Protein AF-A0AAU9UQ27-F1 (afdb_monomer_lite)

InterPro domains:
  IPR007110 Immunoglobulin-like domain [PS50835] (12-76)
  IPR013783 Immunoglobulin-like fold [G3DSA:2.60.40.10] (10-74)
  IPR036179 Immunoglobulin-like domain superfamily [SSF48726] (11-62)

Organism: Euphydryas editha (NCBI:txid104508)

Foldseek 3Di:
DDDDDDADWDAFPDKDFPPADPPDDDDDDPPDDDDTDIDTHDGVPDDDDWDDDVPDTDDPPVHPPDPPPCPVPDPD

pLDDT: mean 75.47, std 17.14, range [31.8, 92.31]

Sequence (76 aa):
MNNTFIFISAPPEAVEIVNHPHNSKLEVKEGEDVVLECQVKNAKPAAKIVWYRGNQEIKGEKGRLTNDQRALPNVK

Secondary structure (DSSP, 8-state):
---------B--SEEEETTS-TTPPP---TT------EEEES-BSPPPP--EETTEE--TTSS---------S---

Structure (mmCIF, N/CA/C/O backbone):
data_AF-A0AAU9UQ27-F1
#
_entry.id   AF-A0AAU9UQ27-F1
#
loop_
_atom_site.group_PDB
_atom_site.id
_atom_site.type_symbol
_atom_site.label_atom_id
_atom_site.label_alt_id
_atom_site.label_comp_id
_atom_site.label_asym_id
_atom_site.label_entity_id
_atom_site.label_seq_id
_atom_site.pdbx_PDB_ins_code
_atom_site.Cartn_x
_atom_site.Cartn_y
_atom_site.Cartn_z
_atom_site.occupancy
_atom_site.B_iso_or_equiv
_atom_site.auth_seq_id
_atom_site.auth_comp_id
_atom_site.auth_asym_id
_atom_site.auth_atom_id
_atom_site.pdbx_PDB_model_num
ATOM 1 N N . MET A 1 1 ? 13.079 2.393 -40.952 1.00 48.66 1 MET A N 1
ATOM 2 C CA . MET A 1 1 ? 13.907 2.289 -39.732 1.00 48.66 1 MET A CA 1
ATOM 3 C C . MET A 1 1 ? 12.999 1.754 -38.641 1.00 48.66 1 MET A C 1
ATOM 5 O O . MET A 1 1 ? 12.049 2.442 -38.297 1.00 48.66 1 MET A O 1
ATOM 9 N N . ASN A 1 2 ? 13.197 0.508 -38.207 1.00 66.81 2 ASN A N 1
ATOM 10 C CA . ASN A 1 2 ? 12.373 -0.103 -37.162 1.00 66.81 2 ASN A CA 1
ATOM 11 C C . ASN A 1 2 ? 13.079 0.096 -35.823 1.00 66.81 2 ASN A C 1
ATOM 13 O O . ASN A 1 2 ? 14.170 -0.434 -35.625 1.00 66.81 2 ASN A O 1
ATOM 17 N N . ASN A 1 3 ? 12.473 0.877 -34.933 1.00 69.69 3 ASN A N 1
ATOM 18 C CA . ASN A 1 3 ? 12.962 1.031 -33.570 1.00 69.69 3 ASN A CA 1
ATOM 19 C C . ASN A 1 3 ? 12.380 -0.098 -32.709 1.00 69.69 3 ASN A C 1
ATOM 21 O O . ASN A 1 3 ? 11.169 -0.317 -32.717 1.00 69.69 3 ASN A O 1
ATOM 25 N N . THR A 1 4 ? 13.237 -0.784 -31.954 1.00 77.06 4 THR A N 1
ATOM 26 C CA . THR A 1 4 ? 12.850 -1.828 -30.993 1.00 77.06 4 THR A CA 1
ATOM 27 C C . THR A 1 4 ? 13.041 -1.295 -29.575 1.00 77.06 4 THR A C 1
ATOM 29 O O . THR A 1 4 ? 14.123 -0.811 -29.247 1.00 77.06 4 THR A O 1
ATOM 32 N N . PHE A 1 5 ? 12.014 -1.397 -28.728 1.00 83.25 5 PHE A N 1
ATOM 33 C CA . PHE A 1 5 ? 12.060 -0.989 -27.318 1.00 83.25 5 PHE A CA 1
ATOM 34 C C . PHE A 1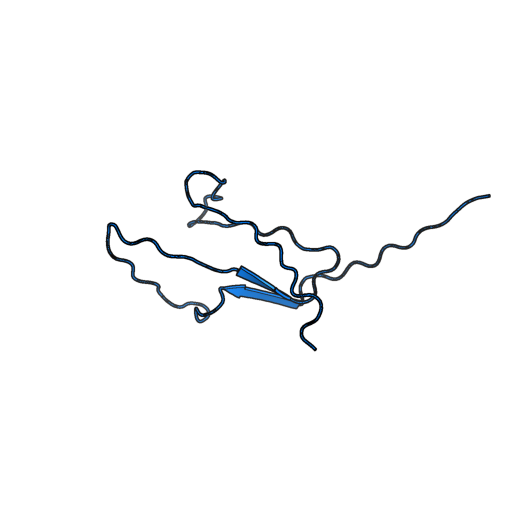 5 ? 12.029 -2.217 -26.399 1.00 83.25 5 PHE A C 1
ATOM 36 O O . PHE A 1 5 ? 11.253 -3.142 -26.633 1.00 83.25 5 PHE A O 1
ATOM 43 N N . ILE A 1 6 ? 12.847 -2.212 -25.341 1.00 82.69 6 ILE A N 1
ATOM 44 C CA . ILE A 1 6 ? 12.841 -3.230 -24.280 1.00 82.69 6 ILE A CA 1
ATOM 45 C C . ILE A 1 6 ? 12.322 -2.580 -22.996 1.00 82.69 6 ILE A C 1
ATOM 47 O O . ILE A 1 6 ? 12.815 -1.527 -22.593 1.00 82.69 6 ILE A O 1
ATOM 51 N N . PHE A 1 7 ? 11.356 -3.221 -22.338 1.00 81.88 7 PHE A N 1
ATOM 52 C CA . PHE A 1 7 ? 10.816 -2.785 -21.051 1.00 81.88 7 PHE A CA 1
ATOM 53 C C . PHE A 1 7 ? 11.300 -3.718 -19.940 1.00 81.88 7 PHE A C 1
ATOM 55 O O . PHE A 1 7 ? 11.125 -4.931 -20.025 1.00 81.88 7 PHE A O 1
ATOM 62 N N . ILE A 1 8 ? 11.902 -3.149 -18.894 1.00 84.25 8 ILE A N 1
ATOM 63 C CA . ILE A 1 8 ? 12.327 -3.892 -17.702 1.00 84.25 8 ILE A CA 1
ATOM 64 C C . ILE A 1 8 ? 11.238 -3.744 -16.639 1.00 84.25 8 ILE A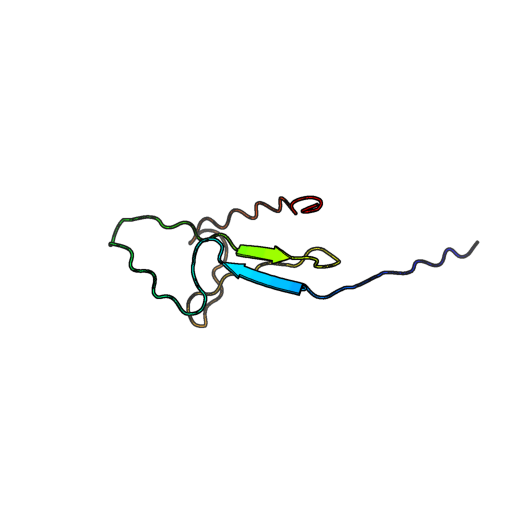 C 1
ATOM 66 O O . ILE A 1 8 ? 10.940 -2.624 -16.220 1.00 84.25 8 ILE A O 1
ATOM 70 N N . SER A 1 9 ? 10.675 -4.867 -16.188 1.00 90.38 9 SER A N 1
ATOM 71 C CA . SER A 1 9 ? 9.719 -4.912 -15.080 1.00 90.38 9 SER A CA 1
ATOM 72 C C . SER A 1 9 ? 10.289 -5.672 -13.885 1.00 90.38 9 SER A C 1
ATOM 74 O O . SER A 1 9 ? 10.792 -6.782 -14.048 1.00 90.38 9 SER A O 1
ATOM 76 N N . ALA A 1 10 ? 10.163 -5.098 -12.693 1.00 87.94 10 ALA A N 1
ATOM 77 C CA . ALA A 1 10 ? 10.499 -5.720 -11.423 1.00 87.94 10 ALA A CA 1
ATOM 78 C C . ALA A 1 10 ? 9.323 -5.556 -10.444 1.00 87.94 10 ALA A C 1
ATOM 80 O O . ALA A 1 10 ? 8.811 -4.437 -10.298 1.00 87.94 10 ALA A O 1
ATOM 81 N N . PRO A 1 11 ? 8.886 -6.638 -9.775 1.00 88.56 11 PRO A N 1
ATOM 82 C CA . PRO A 1 11 ? 7.915 -6.521 -8.698 1.00 88.56 11 PRO A CA 1
ATOM 83 C C . PRO A 1 11 ? 8.493 -5.673 -7.553 1.00 88.56 11 PRO A C 1
ATOM 85 O O . PRO A 1 11 ? 9.714 -5.566 -7.426 1.00 88.56 11 PRO A O 1
ATOM 88 N N . PRO A 1 12 ? 7.637 -5.067 -6.714 1.00 87.44 12 PRO A N 1
ATOM 89 C CA . PRO A 1 12 ? 8.101 -4.432 -5.491 1.00 87.44 12 PRO A CA 1
ATOM 90 C C . PRO A 1 12 ? 8.811 -5.455 -4.605 1.00 87.44 12 PRO A C 1
ATOM 92 O O . PRO A 1 12 ? 8.325 -6.568 -4.416 1.00 87.44 12 PRO A O 1
ATOM 95 N N . GLU A 1 13 ? 9.943 -5.059 -4.041 1.00 89.06 13 GLU A N 1
ATOM 96 C CA . GLU A 1 13 ? 10.699 -5.883 -3.099 1.00 89.06 13 GLU A CA 1
ATOM 97 C C . GLU A 1 13 ? 9.990 -5.969 -1.746 1.00 89.06 13 GLU A C 1
ATOM 99 O O . GLU A 1 13 ? 9.971 -7.018 -1.109 1.00 89.06 13 GLU A O 1
ATOM 104 N N . ALA A 1 14 ? 9.368 -4.868 -1.323 1.00 85.44 14 ALA A N 1
ATOM 105 C CA . ALA A 1 14 ? 8.597 -4.810 -0.093 1.00 85.44 14 ALA A CA 1
ATOM 106 C C . ALA A 1 14 ? 7.474 -3.775 -0.192 1.00 85.44 14 ALA A C 1
ATOM 108 O O . ALA A 1 14 ? 7.600 -2.756 -0.882 1.00 85.44 14 ALA A O 1
ATOM 109 N N . VAL A 1 15 ? 6.391 -4.045 0.534 1.00 86.88 15 VAL A N 1
ATOM 110 C CA . VAL A 1 15 ? 5.259 -3.140 0.746 1.00 86.88 15 VAL A CA 1
ATOM 111 C C . VAL A 1 15 ? 4.973 -3.120 2.238 1.00 86.88 15 VAL A C 1
ATOM 113 O O . VAL A 1 15 ? 4.696 -4.164 2.825 1.00 86.88 15 VAL A O 1
ATOM 116 N N . GLU A 1 16 ? 5.067 -1.948 2.857 1.00 87.81 16 GLU A N 1
ATOM 117 C CA . GLU A 1 16 ? 4.971 -1.809 4.311 1.00 87.81 16 GLU A CA 1
ATOM 118 C C . GLU A 1 16 ? 4.164 -0.564 4.685 1.00 87.81 16 GLU A C 1
ATOM 120 O O . GLU A 1 16 ? 4.189 0.443 3.971 1.00 87.81 16 GLU A O 1
ATOM 125 N N . ILE A 1 17 ? 3.455 -0.630 5.815 1.00 87.06 1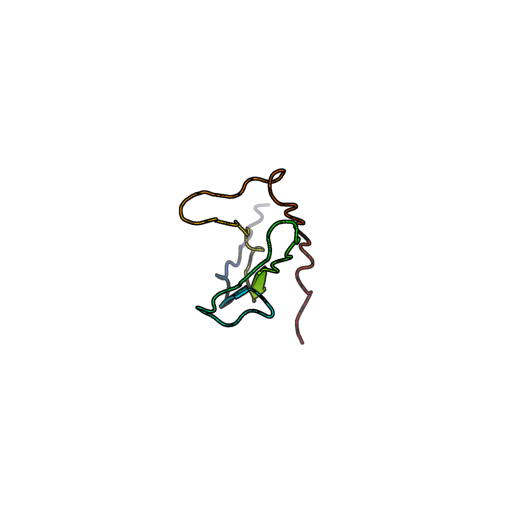7 ILE A N 1
ATOM 126 C CA . ILE A 1 17 ? 2.888 0.559 6.453 1.00 87.06 17 ILE A CA 1
ATOM 127 C C . ILE A 1 17 ? 3.966 1.114 7.384 1.00 87.06 17 ILE A C 1
ATOM 129 O O . ILE A 1 17 ? 4.400 0.440 8.318 1.00 87.06 17 ILE A O 1
ATOM 133 N N . VAL A 1 18 ? 4.441 2.323 7.106 1.00 86.00 18 VAL A N 1
ATOM 134 C CA . VAL A 1 18 ? 5.563 2.923 7.837 1.00 86.00 18 VAL A CA 1
ATOM 135 C C . VAL A 1 18 ? 5.132 3.243 9.267 1.00 86.00 18 VAL A C 1
ATOM 137 O O . VAL A 1 18 ? 3.986 3.611 9.506 1.00 86.00 18 VAL A O 1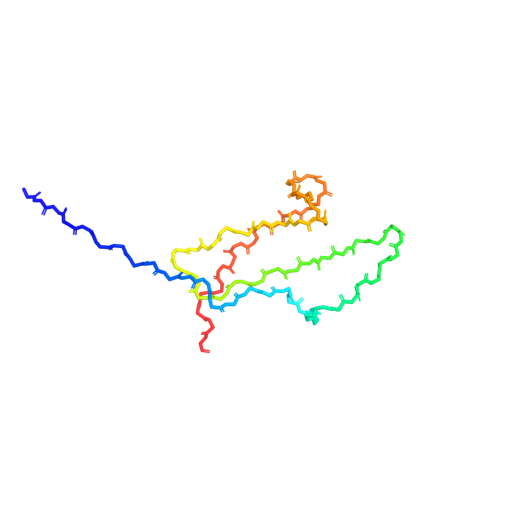
ATOM 140 N N . ASN A 1 19 ? 6.051 3.103 10.225 1.00 81.19 19 ASN A N 1
ATOM 141 C CA . ASN A 1 19 ? 5.824 3.366 11.654 1.00 81.19 19 ASN A CA 1
ATOM 142 C C . ASN A 1 19 ? 4.749 2.488 12.320 1.00 81.19 19 ASN A C 1
ATOM 144 O O . ASN A 1 19 ? 4.382 2.736 13.468 1.00 81.19 19 ASN A O 1
ATOM 148 N N . HIS A 1 20 ? 4.294 1.432 11.645 1.00 80.81 20 HIS A N 1
ATOM 149 C CA . HIS A 1 20 ? 3.361 0.461 12.195 1.00 80.81 20 HIS A CA 1
ATOM 150 C C . HIS A 1 20 ? 3.928 -0.956 12.027 1.00 80.81 20 HIS A C 1
ATOM 152 O O . HIS A 1 20 ? 4.160 -1.392 10.899 1.00 80.81 20 HIS A O 1
ATOM 158 N N . PRO A 1 21 ? 4.174 -1.698 13.124 1.00 81.06 21 PRO A N 1
ATOM 159 C CA . PRO A 1 21 ? 4.653 -3.067 13.023 1.00 81.06 21 PRO A CA 1
ATOM 160 C C . PRO A 1 21 ? 3.651 -3.954 12.280 1.00 81.06 21 PRO A C 1
ATOM 162 O O . PRO A 1 21 ? 2.432 -3.789 12.407 1.00 81.06 21 PRO A O 1
ATOM 165 N N . HIS A 1 22 ? 4.175 -4.937 11.549 1.00 79.25 22 HIS A N 1
ATOM 166 C CA . HIS A 1 22 ? 3.365 -5.956 10.885 1.00 79.25 22 HIS A CA 1
ATOM 167 C C . HIS A 1 22 ? 2.460 -6.660 11.903 1.00 79.25 22 HIS A C 1
ATOM 169 O O . HIS A 1 22 ? 2.907 -7.028 12.989 1.00 79.25 22 HIS A O 1
ATOM 175 N N . ASN A 1 23 ? 1.185 -6.843 11.550 1.00 81.00 23 ASN A N 1
ATOM 176 C CA . ASN A 1 23 ? 0.158 -7.446 12.412 1.00 81.00 23 ASN A CA 1
ATOM 177 C C . ASN A 1 23 ? -0.075 -6.730 13.759 1.00 81.00 23 ASN A C 1
ATOM 179 O O . ASN A 1 23 ? -0.542 -7.351 14.715 1.00 81.00 23 ASN A O 1
ATOM 183 N N . SER A 1 24 ? 0.227 -5.433 13.856 1.00 84.00 24 SER A N 1
ATOM 184 C CA . SER A 1 24 ? -0.097 -4.644 15.049 1.00 84.00 24 SER A CA 1
ATOM 185 C C . SER A 1 24 ? -1.531 -4.105 15.025 1.00 84.00 24 SER A C 1
ATOM 187 O O . SER A 1 24 ? -2.107 -3.834 13.970 1.00 84.00 24 SER A O 1
ATOM 189 N N . LYS A 1 25 ? -2.125 -3.956 16.215 1.00 85.00 25 LYS A N 1
ATOM 190 C CA . LYS A 1 25 ? -3.426 -3.306 16.399 1.00 85.00 25 LYS A CA 1
ATOM 191 C C . LYS A 1 25 ? -3.215 -1.800 16.555 1.00 85.00 25 LYS A C 1
ATOM 193 O O . LYS A 1 25 ? -2.435 -1.377 17.402 1.00 85.00 25 LYS A O 1
ATOM 198 N N . LEU A 1 26 ? -3.946 -1.012 15.773 1.00 85.62 26 LEU A N 1
ATOM 199 C CA . LEU A 1 26 ? -4.017 0.439 15.913 1.00 85.62 26 LEU A CA 1
ATOM 200 C C . LEU A 1 26 ? -5.332 0.813 16.602 1.00 85.62 26 LEU A C 1
ATOM 202 O O . LEU A 1 26 ? -6.409 0.484 16.104 1.00 85.62 26 LEU A O 1
ATOM 206 N N . GLU A 1 27 ? -5.241 1.473 17.753 1.00 88.38 27 GLU A N 1
ATOM 207 C CA . GLU A 1 27 ? -6.393 1.968 18.509 1.00 88.38 27 GLU A CA 1
ATOM 208 C C . GLU A 1 27 ? -6.486 3.483 18.324 1.00 88.38 27 GLU A C 1
ATOM 210 O O . GLU A 1 27 ? -5.530 4.203 18.597 1.00 88.38 27 GLU A O 1
ATOM 215 N N . VAL A 1 28 ? -7.625 3.956 17.822 1.00 87.38 28 VAL A N 1
ATOM 216 C CA . VAL A 1 28 ? -7.881 5.371 17.517 1.00 87.38 28 VAL A CA 1
ATOM 217 C C . VAL A 1 28 ? -9.167 5.769 18.225 1.00 87.38 28 VAL A C 1
ATOM 219 O O . VAL A 1 28 ? -10.123 4.987 18.228 1.00 87.38 28 VAL A O 1
ATOM 222 N N . LYS A 1 29 ? -9.202 6.950 18.848 1.00 92.31 29 LYS A N 1
ATOM 223 C CA . LYS A 1 29 ? -10.419 7.434 19.507 1.00 92.31 29 LYS A CA 1
ATOM 224 C C . LYS A 1 29 ? -11.391 8.003 18.482 1.00 92.31 29 LYS A C 1
ATOM 226 O O . LYS A 1 29 ? -10.999 8.526 17.442 1.00 92.31 29 LYS A O 1
ATOM 231 N N . GLU A 1 30 ? -12.679 7.915 18.786 1.00 88.31 30 GLU A N 1
ATOM 232 C CA . GLU A 1 30 ? -13.701 8.529 17.943 1.00 88.31 30 GLU A CA 1
ATOM 233 C C . GLU A 1 30 ? -13.474 10.044 17.847 1.00 88.31 30 GLU A C 1
ATOM 235 O O . GLU A 1 30 ? -13.290 10.720 18.858 1.00 88.31 30 GLU A O 1
ATOM 240 N N . GLY A 1 31 ? -13.466 10.564 16.617 1.00 87.94 31 GLY A N 1
ATOM 241 C CA . GLY A 1 31 ? -13.170 11.969 16.331 1.00 87.94 31 GLY A CA 1
ATOM 242 C C . GLY A 1 31 ? -11.685 12.292 16.135 1.00 87.94 31 GLY A C 1
ATOM 243 O O . GLY A 1 31 ? -11.381 13.429 15.786 1.00 87.94 31 GLY A O 1
ATOM 244 N N . GLU A 1 32 ? -10.773 11.330 16.315 1.00 86.12 32 GLU A N 1
ATOM 245 C CA . GLU A 1 32 ? -9.360 11.499 15.963 1.00 86.12 32 GLU A CA 1
ATOM 246 C C . GLU A 1 32 ? -9.085 11.059 14.520 1.00 86.12 32 GLU A C 1
ATOM 248 O O . GLU A 1 32 ? -9.523 9.998 14.067 1.00 86.12 32 GLU A O 1
ATOM 253 N N . ASP A 1 33 ? -8.312 11.873 13.806 1.00 81.25 33 ASP A N 1
ATOM 254 C CA . ASP A 1 33 ? -7.784 11.536 12.491 1.00 81.25 33 ASP A CA 1
ATOM 255 C C . ASP A 1 33 ? -6.473 10.759 12.621 1.00 81.25 33 ASP A C 1
ATOM 257 O O . ASP A 1 33 ? -5.590 11.108 13.407 1.00 81.25 33 ASP A O 1
ATOM 261 N N . VAL A 1 34 ? -6.314 9.731 11.790 1.00 82.38 34 VAL A N 1
ATOM 262 C CA . VAL A 1 34 ? -5.075 8.959 11.696 1.00 82.38 34 VAL A CA 1
ATOM 263 C C . VAL A 1 34 ? -4.550 8.961 10.269 1.00 82.38 34 VAL A C 1
ATOM 265 O O . VAL A 1 34 ? -5.309 8.829 9.307 1.00 82.38 34 VAL A O 1
ATOM 268 N N . VAL A 1 35 ? -3.235 9.106 10.132 1.00 82.69 35 VAL A N 1
ATOM 269 C CA . VAL A 1 35 ? -2.545 9.088 8.842 1.00 82.69 35 VAL A CA 1
ATOM 270 C C . VAL A 1 35 ? -1.746 7.799 8.747 1.00 82.69 35 VAL A C 1
ATOM 272 O O . VAL A 1 35 ? -0.842 7.567 9.543 1.00 82.69 35 VAL A O 1
ATOM 275 N N . LEU A 1 36 ? -2.086 6.969 7.764 1.00 84.19 36 LEU A N 1
ATOM 276 C CA . LEU A 1 36 ? -1.328 5.770 7.426 1.00 84.19 36 LEU A CA 1
ATOM 277 C C . LEU A 1 36 ? -0.491 6.048 6.182 1.00 84.19 36 LEU A C 1
ATOM 279 O O . LEU A 1 36 ? -1.012 6.495 5.160 1.00 84.19 36 LEU A O 1
ATOM 283 N N . GLU A 1 37 ? 0.800 5.748 6.263 1.00 85.25 37 GLU A N 1
ATOM 284 C CA . GLU A 1 37 ? 1.728 5.878 5.146 1.00 85.25 37 GLU A CA 1
ATOM 285 C C . GLU A 1 37 ? 2.092 4.491 4.619 1.00 85.25 37 GLU A C 1
ATOM 287 O O . GLU A 1 37 ? 2.520 3.627 5.381 1.00 85.25 37 GLU A O 1
ATOM 292 N N . CYS A 1 38 ? 1.926 4.273 3.314 1.00 83.75 38 CYS A N 1
ATOM 293 C CA . CYS A 1 38 ? 2.348 3.045 2.648 1.00 83.75 38 CYS A CA 1
ATOM 294 C C . CYS A 1 38 ? 3.603 3.317 1.822 1.00 83.75 38 CYS A C 1
ATOM 296 O O . CYS A 1 38 ? 3.599 4.182 0.944 1.00 83.75 38 CYS A O 1
ATOM 298 N N . GLN A 1 39 ? 4.658 2.547 2.076 1.00 86.00 39 GLN A N 1
ATOM 299 C CA . GLN A 1 39 ? 5.901 2.607 1.325 1.00 86.00 39 GLN A CA 1
ATOM 300 C C . GLN A 1 39 ? 6.073 1.350 0.473 1.00 86.00 39 GLN A C 1
ATOM 302 O O . GLN A 1 39 ? 5.946 0.225 0.958 1.00 86.00 39 GLN A O 1
ATOM 307 N N . VAL A 1 40 ? 6.413 1.559 -0.800 1.00 88.31 40 VAL A N 1
ATOM 308 C CA . VAL A 1 40 ? 6.730 0.498 -1.761 1.00 88.31 40 VAL A CA 1
ATOM 309 C C . VAL A 1 40 ? 8.192 0.622 -2.179 1.00 88.31 40 VAL A C 1
ATOM 311 O O . VAL A 1 40 ? 8.605 1.667 -2.685 1.00 88.31 40 VAL A O 1
ATOM 314 N N . LYS A 1 41 ? 8.978 -0.442 -1.996 1.00 87.56 41 LYS A N 1
ATOM 315 C CA . LYS A 1 41 ? 10.414 -0.467 -2.313 1.00 87.56 41 LYS A CA 1
ATOM 316 C C . LYS A 1 41 ? 10.671 -1.138 -3.667 1.00 87.56 41 LYS A C 1
ATOM 318 O O . LYS A 1 41 ? 10.121 -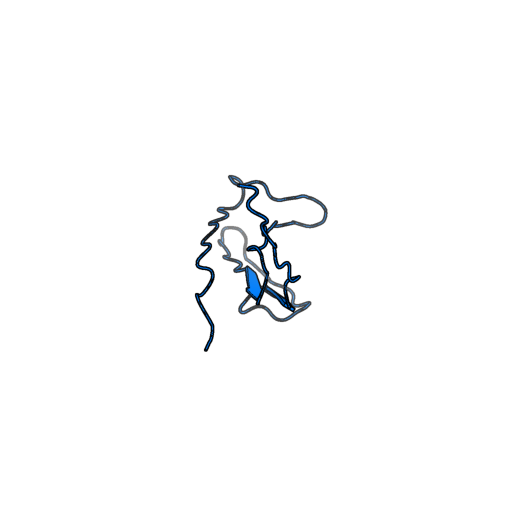2.198 -3.952 1.00 87.56 41 LYS A O 1
ATOM 323 N N . ASN A 1 42 ? 11.520 -0.517 -4.490 1.00 85.56 42 ASN A N 1
ATOM 324 C CA . ASN A 1 42 ? 12.123 -1.084 -5.708 1.00 85.56 42 ASN A CA 1
ATOM 325 C C . ASN A 1 42 ? 11.169 -1.618 -6.803 1.00 85.56 42 ASN A C 1
ATOM 327 O O . ASN A 1 42 ? 11.573 -2.432 -7.630 1.00 85.56 42 ASN A O 1
ATOM 331 N N . ALA A 1 43 ? 9.937 -1.105 -6.885 1.00 86.50 43 ALA A N 1
ATOM 332 C CA . ALA A 1 43 ? 9.012 -1.434 -7.974 1.00 86.50 43 ALA A CA 1
ATOM 333 C C . ALA A 1 43 ? 9.410 -0.771 -9.304 1.00 86.50 43 ALA A C 1
ATOM 335 O O . ALA A 1 43 ? 9.664 0.438 -9.353 1.00 86.50 43 ALA A O 1
ATOM 336 N N . LYS A 1 44 ? 9.408 -1.543 -10.398 1.00 87.44 44 LYS A N 1
ATOM 337 C CA . LYS A 1 44 ? 9.588 -1.026 -11.764 1.00 87.44 44 LYS A CA 1
ATOM 338 C C . LYS A 1 44 ? 8.543 -1.639 -12.705 1.00 87.44 44 LYS A C 1
ATOM 340 O O . LYS A 1 44 ? 8.557 -2.852 -12.889 1.00 87.44 44 LYS A O 1
ATOM 345 N N . PRO A 1 45 ? 7.671 -0.849 -13.354 1.00 86.81 45 PRO A N 1
ATOM 346 C CA . PRO A 1 45 ? 7.430 0.581 -13.135 1.00 86.81 45 PRO A CA 1
ATOM 347 C C . PRO A 1 45 ? 6.862 0.864 -11.729 1.00 86.81 45 PRO A C 1
ATOM 349 O O . PRO A 1 45 ? 6.633 -0.057 -10.947 1.00 86.81 45 PRO A O 1
ATOM 352 N N . ALA A 1 46 ? 6.647 2.141 -11.399 1.00 82.31 46 ALA A N 1
ATOM 353 C CA . ALA A 1 46 ? 6.072 2.530 -10.112 1.00 82.31 46 ALA A CA 1
ATOM 354 C C . ALA A 1 46 ? 4.738 1.807 -9.852 1.00 82.31 46 ALA A C 1
ATOM 356 O O . ALA A 1 46 ? 3.853 1.777 -10.710 1.00 82.31 46 ALA A O 1
ATOM 357 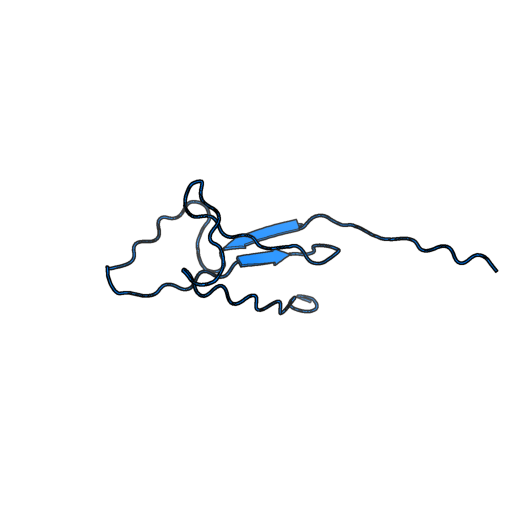N N . ALA A 1 47 ? 4.600 1.225 -8.661 1.00 82.94 47 ALA A N 1
ATOM 358 C CA . ALA A 1 47 ? 3.414 0.468 -8.292 1.00 82.94 47 ALA A CA 1
ATOM 359 C C . ALA A 1 47 ? 2.202 1.380 -8.050 1.00 82.94 47 ALA A C 1
ATOM 361 O O . ALA A 1 47 ? 2.326 2.517 -7.588 1.00 82.94 47 ALA A O 1
ATOM 362 N N . LYS A 1 48 ? 1.009 0.836 -8.303 1.00 83.25 48 LYS A N 1
ATOM 363 C CA . LYS A 1 48 ? -0.254 1.435 -7.870 1.00 83.25 48 LYS A CA 1
ATOM 364 C C . LYS A 1 48 ? -0.545 0.995 -6.435 1.00 83.25 48 LYS A C 1
ATOM 366 O O . LYS A 1 48 ? -0.650 -0.201 -6.178 1.00 83.25 48 LYS A O 1
ATOM 371 N N . ILE A 1 49 ? -0.711 1.953 -5.529 1.00 82.94 49 ILE A N 1
ATOM 372 C CA . ILE A 1 49 ? -1.105 1.694 -4.139 1.00 82.94 49 ILE A CA 1
ATOM 373 C C . ILE A 1 49 ? -2.633 1.728 -4.050 1.00 82.94 49 ILE A C 1
ATOM 375 O O . ILE A 1 49 ? -3.274 2.622 -4.604 1.00 82.94 49 ILE A O 1
ATOM 379 N N . VAL A 1 50 ? -3.219 0.742 -3.369 1.00 84.81 50 VAL A N 1
ATOM 380 C CA . VAL A 1 50 ? -4.664 0.643 -3.138 1.00 84.81 50 VAL A CA 1
ATOM 381 C C . VAL A 1 50 ? -4.901 0.362 -1.659 1.00 84.81 50 VAL A C 1
ATOM 383 O O . VAL A 1 50 ? -4.295 -0.548 -1.098 1.00 84.81 50 VAL A O 1
ATOM 386 N N . TRP A 1 51 ? -5.780 1.143 -1.035 1.00 85.12 51 TRP A N 1
ATOM 387 C CA . TRP A 1 51 ? -6.127 0.998 0.376 1.00 85.12 51 TRP A CA 1
ATOM 388 C C . TRP A 1 51 ? -7.421 0.207 0.541 1.00 85.12 51 TRP A C 1
ATOM 390 O O . TRP A 1 51 ? -8.405 0.459 -0.156 1.00 85.12 51 TRP A O 1
ATOM 400 N N . TYR A 1 52 ? -7.435 -0.712 1.505 1.00 86.19 52 TYR A N 1
ATOM 401 C CA . TYR A 1 52 ? -8.596 -1.530 1.844 1.00 86.19 52 TYR A CA 1
ATOM 402 C C . TYR A 1 52 ? -8.937 -1.392 3.326 1.00 86.19 52 TYR A C 1
ATOM 404 O O . TYR A 1 52 ? -8.052 -1.367 4.180 1.00 86.19 52 TYR A O 1
ATOM 412 N N . ARG A 1 53 ? -10.235 -1.352 3.636 1.00 85.06 53 ARG A N 1
ATOM 413 C CA . ARG A 1 53 ? -10.762 -1.517 4.995 1.00 85.06 53 ARG A CA 1
ATOM 414 C C . ARG A 1 53 ? -11.608 -2.783 5.026 1.00 85.06 53 ARG A C 1
ATOM 416 O O . ARG A 1 53 ? -12.719 -2.803 4.499 1.00 85.06 53 ARG A O 1
ATOM 423 N N . GLY A 1 54 ? -11.066 -3.847 5.616 1.00 85.31 54 GLY A N 1
ATOM 424 C CA . GLY A 1 54 ? -11.635 -5.186 5.456 1.00 85.31 54 GLY A CA 1
ATOM 425 C C . GLY A 1 54 ? -11.617 -5.586 3.979 1.00 85.31 54 GLY A C 1
ATOM 426 O O . GLY A 1 54 ? -10.580 -5.500 3.330 1.00 85.31 54 GLY A O 1
ATOM 427 N N . ASN A 1 55 ? -12.772 -5.955 3.428 1.00 89.62 55 ASN A N 1
ATOM 428 C CA . ASN A 1 55 ? -12.908 -6.371 2.027 1.00 89.62 55 ASN A CA 1
ATOM 429 C C . ASN A 1 55 ? -13.310 -5.227 1.079 1.00 89.62 55 ASN A C 1
ATOM 431 O O . ASN A 1 55 ? -13.575 -5.473 -0.096 1.00 89.62 55 ASN A O 1
ATOM 435 N N . GLN A 1 56 ? -13.382 -3.987 1.572 1.00 87.69 56 GLN A N 1
ATOM 436 C CA . GLN A 1 56 ? -13.825 -2.842 0.785 1.00 87.69 56 GLN A CA 1
ATOM 437 C C . GLN A 1 56 ? -12.648 -1.939 0.409 1.00 87.69 56 GLN A C 1
ATOM 439 O O . GLN A 1 56 ? -11.936 -1.437 1.281 1.00 87.69 56 GLN A O 1
ATOM 444 N N . GLU A 1 57 ? -12.481 -1.697 -0.891 1.00 86.56 57 GLU A N 1
ATOM 445 C CA . GLU A 1 57 ? -11.548 -0.691 -1.403 1.00 86.56 57 GLU A CA 1
ATOM 446 C C . GLU A 1 57 ? -11.997 0.708 -0.959 1.00 86.56 57 GLU A C 1
ATOM 448 O O . GLU A 1 57 ? -13.149 1.112 -1.160 1.00 86.56 57 GLU A O 1
ATOM 453 N N . ILE A 1 58 ? -11.075 1.464 -0.367 1.00 83.75 58 ILE A N 1
ATOM 454 C CA . ILE A 1 58 ? -11.288 2.871 -0.047 1.00 83.75 58 ILE A CA 1
ATOM 455 C C . ILE A 1 58 ? -11.001 3.671 -1.315 1.00 83.75 58 ILE A C 1
ATOM 457 O O . ILE A 1 58 ? -9.853 3.825 -1.726 1.00 83.75 58 ILE A O 1
ATOM 461 N N . LYS A 1 59 ? -12.058 4.200 -1.930 1.00 76.44 59 LYS A N 1
ATOM 462 C CA . LYS A 1 59 ? -11.941 5.177 -3.016 1.00 76.44 59 LYS A CA 1
ATOM 463 C C . LYS A 1 59 ? -11.787 6.574 -2.411 1.00 76.44 59 LYS A C 1
ATOM 465 O O . LYS A 1 59 ? -12.376 6.861 -1.366 1.00 76.44 59 LYS A O 1
ATOM 470 N N . GLY A 1 60 ? -10.956 7.409 -3.036 1.00 63.50 60 GLY A N 1
ATOM 471 C CA . GLY A 1 60 ? -10.706 8.777 -2.573 1.00 63.50 60 GLY A CA 1
ATOM 472 C C . GLY A 1 60 ? -12.011 9.548 -2.355 1.00 63.50 60 GLY A C 1
ATOM 473 O O . GLY A 1 60 ? -12.959 9.337 -3.102 1.00 63.50 60 GLY A O 1
ATOM 474 N N . GLU A 1 61 ? -12.013 10.396 -1.316 1.00 53.28 61 GLU A N 1
ATOM 475 C CA . GLU A 1 61 ? -13.086 11.263 -0.769 1.00 53.28 61 GLU A CA 1
ATOM 476 C C . GLU A 1 61 ? -13.688 10.831 0.586 1.00 53.28 61 GLU A C 1
ATOM 478 O O . GLU A 1 61 ? -14.131 11.699 1.331 1.00 53.28 61 GLU A O 1
ATOM 483 N N . LYS A 1 62 ? -13.615 9.553 1.003 1.00 53.22 62 LYS A N 1
ATOM 484 C CA . LYS A 1 62 ? -13.988 9.131 2.387 1.00 53.22 62 LYS A CA 1
ATOM 485 C C . LYS A 1 62 ? -12.803 8.845 3.318 1.00 53.22 62 LYS A C 1
ATOM 487 O O . LYS A 1 62 ? -12.979 8.675 4.519 1.00 53.22 62 LYS A O 1
ATOM 492 N N . GLY A 1 63 ? -11.603 8.829 2.754 1.00 52.47 63 GLY A N 1
ATOM 493 C CA . GLY A 1 63 ? -10.322 8.975 3.432 1.00 52.47 63 GLY A CA 1
ATOM 494 C C . GLY A 1 63 ? -9.476 9.859 2.526 1.00 52.47 63 GLY A C 1
ATOM 495 O O . GLY A 1 63 ? -9.477 9.656 1.309 1.00 52.47 63 GLY A O 1
ATOM 496 N N . ARG A 1 64 ? -8.827 10.895 3.062 1.00 52.12 64 ARG A N 1
ATOM 497 C CA . ARG A 1 64 ? -7.921 11.744 2.274 1.00 52.12 64 ARG A CA 1
ATOM 498 C C . ARG A 1 64 ? -6.709 10.910 1.861 1.00 52.12 64 ARG A C 1
ATOM 500 O O . ARG A 1 64 ? -5.708 10.862 2.561 1.00 52.12 64 ARG A O 1
ATOM 507 N N . LEU A 1 65 ? -6.822 10.228 0.725 1.00 54.66 65 LEU A N 1
ATOM 508 C CA . LEU A 1 65 ? -5.729 9.495 0.105 1.00 54.66 65 LEU A CA 1
ATOM 509 C C . LEU A 1 65 ? -4.866 10.506 -0.651 1.00 54.66 65 LEU A C 1
ATOM 511 O O . LEU A 1 65 ? -5.135 10.828 -1.807 1.00 54.66 65 LEU A O 1
ATOM 515 N N . THR A 1 66 ? -3.853 11.059 0.009 1.00 52.72 66 THR A N 1
ATOM 516 C CA . THR A 1 66 ? -2.817 11.826 -0.684 1.00 52.72 66 THR A CA 1
ATOM 517 C C . THR A 1 66 ? -1.851 10.835 -1.306 1.00 52.72 66 THR A C 1
ATOM 519 O O . THR A 1 66 ? -1.078 10.180 -0.610 1.00 52.72 66 THR A O 1
ATOM 522 N N . ASN A 1 67 ? -1.919 10.692 -2.626 1.00 49.81 67 ASN A N 1
ATOM 523 C CA . ASN A 1 67 ? -0.959 9.907 -3.387 1.00 49.81 67 ASN A CA 1
ATOM 524 C C . ASN A 1 67 ? 0.322 10.738 -3.538 1.00 49.81 67 ASN A C 1
ATOM 526 O O . ASN A 1 67 ? 0.632 11.212 -4.631 1.00 49.81 67 ASN A O 1
ATOM 530 N N . ASP A 1 68 ? 1.030 10.973 -2.431 1.00 51.31 68 ASP A N 1
ATOM 531 C CA . ASP A 1 68 ? 2.359 11.578 -2.462 1.00 51.31 68 ASP A CA 1
ATOM 532 C C . ASP A 1 68 ? 3.316 10.518 -3.020 1.00 51.31 68 ASP A C 1
ATOM 534 O O . ASP A 1 68 ? 4.052 9.835 -2.316 1.00 51.31 68 ASP A O 1
ATOM 538 N N . GLN A 1 69 ? 3.267 10.342 -4.342 1.00 46.25 69 GLN A N 1
ATOM 539 C CA . GLN A 1 69 ? 4.258 9.621 -5.134 1.00 46.25 69 GLN A CA 1
ATOM 540 C C . GLN A 1 69 ? 5.569 10.415 -5.169 1.00 46.25 69 GLN A C 1
ATOM 542 O O . GLN A 1 69 ? 6.204 10.566 -6.214 1.00 46.25 69 GLN A O 1
ATOM 547 N N . ARG A 1 70 ? 6.058 10.859 -4.009 1.00 43.25 70 ARG A N 1
ATOM 548 C CA . ARG A 1 70 ? 7.495 10.887 -3.791 1.00 43.25 70 ARG A CA 1
ATOM 549 C C . ARG A 1 70 ? 7.930 9.428 -3.781 1.00 43.25 70 ARG A C 1
ATOM 551 O O . ARG A 1 70 ? 8.143 8.828 -2.736 1.00 43.25 70 ARG A O 1
ATOM 558 N N . ALA A 1 71 ? 8.058 8.849 -4.977 1.00 39.91 71 ALA A N 1
ATOM 559 C CA . ALA A 1 71 ? 9.063 7.831 -5.191 1.00 39.91 71 ALA A CA 1
ATOM 560 C C . ALA A 1 71 ? 10.334 8.455 -4.626 1.00 39.91 71 ALA A C 1
ATOM 562 O O . ALA A 1 71 ? 10.849 9.389 -5.235 1.00 39.91 71 ALA A O 1
ATOM 563 N N . LEU A 1 72 ? 10.739 8.064 -3.412 1.00 37.75 72 LEU A N 1
ATOM 564 C CA . LEU A 1 72 ? 12.014 8.488 -2.859 1.00 37.75 72 LEU A CA 1
ATOM 565 C C . LEU A 1 72 ? 13.033 8.085 -3.926 1.00 37.75 72 LEU A C 1
ATOM 567 O O . LEU A 1 72 ? 13.185 6.885 -4.183 1.00 37.75 72 LEU A O 1
ATOM 571 N N . PRO A 1 73 ? 13.628 9.053 -4.644 1.00 31.80 73 PRO A N 1
ATOM 572 C CA . PRO A 1 73 ? 14.513 8.732 -5.738 1.00 31.80 73 PRO A CA 1
ATOM 573 C C . PRO A 1 73 ? 15.780 8.203 -5.088 1.00 31.80 73 PRO A C 1
ATOM 575 O O . PRO A 1 73 ? 16.621 8.978 -4.654 1.00 31.80 73 PRO A O 1
ATOM 578 N N . ASN A 1 74 ? 15.892 6.880 -5.012 1.00 36.16 74 ASN A N 1
ATOM 579 C CA . ASN A 1 74 ? 17.041 6.172 -4.464 1.00 36.16 74 ASN A CA 1
ATOM 580 C C . ASN A 1 74 ? 17.254 6.445 -2.963 1.00 36.16 74 ASN A C 1
ATOM 582 O O . ASN A 1 74 ? 17.928 7.397 -2.571 1.00 36.16 74 ASN A O 1
ATOM 586 N N . VAL A 1 75 ? 16.755 5.543 -2.111 1.00 32.94 75 VAL A N 1
ATOM 587 C CA . VAL A 1 75 ? 17.468 5.286 -0.853 1.00 32.94 75 VAL A CA 1
ATOM 588 C C . VAL A 1 75 ? 18.851 4.770 -1.270 1.00 32.94 75 VAL A C 1
ATOM 590 O O . VAL A 1 75 ? 18.955 3.768 -1.976 1.00 32.94 75 VAL A O 1
ATOM 593 N N . LYS A 1 76 ? 19.870 5.584 -0.991 1.00 35.84 76 LYS A N 1
ATOM 594 C CA . LYS A 1 76 ? 21.285 5.296 -1.238 1.00 35.84 76 LYS A CA 1
ATOM 595 C C . LYS A 1 76 ? 21.771 4.171 -0.336 1.00 35.84 76 LYS A C 1
ATOM 597 O O . LYS A 1 76 ? 21.252 4.086 0.798 1.00 35.84 76 LYS A O 1
#

Radius of gyration: 16.76 Å; chains: 1; bounding box: 35×19×59 Å